Protein AF-A0A1Y3FXN1-F1 (afdb_monomer_lite)

Structure (mmCIF, N/CA/C/O backbone):
data_AF-A0A1Y3FXN1-F1
#
_entry.id   AF-A0A1Y3FXN1-F1
#
loop_
_atom_site.group_PDB
_atom_site.id
_atom_site.type_symbol
_atom_site.label_atom_id
_atom_site.label_alt_id
_atom_site.label_comp_id
_atom_site.label_asym_id
_atom_site.label_entity_id
_atom_site.label_seq_id
_atom_site.pdbx_PDB_ins_code
_atom_site.Cartn_x
_atom_site.Cartn_y
_atom_site.Cartn_z
_atom_site.occupancy
_atom_site.B_iso_or_equiv
_atom_site.auth_seq_id
_atom_site.auth_comp_id
_atom_site.auth_asym_id
_atom_site.auth_atom_id
_atom_site.pdbx_PDB_model_num
ATOM 1 N N . ILE A 1 1 ? 46.126 20.204 -69.362 1.00 56.66 1 ILE A N 1
ATOM 2 C CA . ILE A 1 1 ? 45.716 18.770 -69.323 1.00 56.66 1 ILE A CA 1
ATOM 3 C C . ILE A 1 1 ? 46.459 17.994 -68.221 1.00 56.66 1 ILE A C 1
ATOM 5 O O . ILE A 1 1 ? 45.832 17.168 -67.574 1.00 56.66 1 ILE A O 1
ATOM 9 N N . ALA A 1 2 ? 47.736 18.295 -67.930 1.00 57.00 2 ALA A N 1
ATOM 10 C CA . ALA A 1 2 ? 48.493 17.653 -66.842 1.00 57.00 2 ALA A CA 1
ATOM 11 C C . ALA A 1 2 ? 48.059 18.047 -65.406 1.00 57.00 2 ALA A C 1
ATOM 13 O O . ALA A 1 2 ? 48.220 17.251 -64.488 1.00 57.00 2 ALA A O 1
ATOM 14 N N . GLU A 1 3 ? 47.466 19.229 -65.198 1.00 58.56 3 GLU A N 1
ATOM 15 C CA . GLU A 1 3 ? 46.996 19.669 -63.866 1.00 58.56 3 GLU A CA 1
ATOM 16 C C . GLU A 1 3 ? 45.708 18.966 -63.415 1.00 58.56 3 GLU A C 1
ATOM 18 O O . GLU A 1 3 ? 45.581 18.599 -62.251 1.00 58.56 3 GLU A O 1
ATOM 23 N N . VAL A 1 4 ? 44.805 18.643 -64.347 1.00 60.72 4 VAL A N 1
ATOM 24 C CA . VAL A 1 4 ? 43.526 17.967 -64.044 1.00 60.72 4 VAL A CA 1
ATOM 25 C C . VAL A 1 4 ? 43.735 16.532 -63.530 1.00 60.72 4 VAL A C 1
ATOM 27 O O . VAL A 1 4 ? 42.881 15.984 -62.834 1.00 60.72 4 VAL A O 1
ATOM 30 N N . GLN A 1 5 ? 44.876 15.905 -63.835 1.00 56.47 5 GLN A N 1
ATOM 31 C CA . GLN A 1 5 ? 45.189 14.561 -63.339 1.00 56.47 5 GLN A CA 1
ATOM 32 C C . GLN A 1 5 ? 45.764 14.546 -61.916 1.00 56.47 5 GLN A C 1
ATOM 34 O O . GLN A 1 5 ? 45.586 13.542 -61.228 1.00 56.47 5 GLN A O 1
ATOM 39 N N . ARG A 1 6 ? 46.390 15.636 -61.442 1.00 55.91 6 ARG A N 1
ATOM 40 C CA . ARG A 1 6 ? 46.922 15.695 -60.067 1.00 55.91 6 ARG A CA 1
ATOM 41 C C . ARG A 1 6 ? 45.818 15.796 -59.018 1.00 55.91 6 ARG A C 1
ATOM 43 O O . ARG A 1 6 ? 45.914 15.129 -57.996 1.00 55.91 6 ARG A O 1
ATOM 50 N N . GLU A 1 7 ? 44.732 16.510 -59.300 1.00 54.97 7 GLU A N 1
ATOM 51 C CA . GLU A 1 7 ? 43.602 16.599 -58.360 1.00 54.97 7 GLU A CA 1
ATOM 52 C C . GLU A 1 7 ? 42.833 15.275 -58.231 1.00 54.97 7 GLU A C 1
ATOM 54 O O . GLU A 1 7 ? 42.364 14.908 -57.155 1.00 54.97 7 GLU A O 1
ATOM 59 N N . ARG A 1 8 ? 42.752 14.484 -59.308 1.00 56.03 8 ARG A N 1
ATOM 60 C CA . ARG A 1 8 ? 42.063 13.182 -59.291 1.00 56.03 8 ARG A CA 1
ATOM 61 C C . ARG A 1 8 ? 42.735 12.159 -58.367 1.00 56.03 8 ARG A C 1
ATOM 63 O O . ARG A 1 8 ? 42.047 11.262 -57.883 1.00 56.03 8 ARG A O 1
ATOM 70 N N . GLN A 1 9 ? 44.041 12.280 -58.118 1.00 57.34 9 GLN A N 1
ATOM 71 C CA . GLN A 1 9 ? 44.774 11.344 -57.260 1.00 57.34 9 GLN A CA 1
ATOM 72 C C . GLN A 1 9 ? 44.624 11.648 -55.761 1.00 57.34 9 GLN A C 1
ATOM 74 O O . GLN A 1 9 ? 44.616 10.705 -54.972 1.00 57.34 9 GLN A O 1
ATOM 79 N N . GLU A 1 10 ? 44.393 12.903 -55.361 1.00 55.62 10 GLU A N 1
ATOM 80 C CA . GLU A 1 10 ? 44.072 13.228 -53.959 1.00 55.62 10 GLU A CA 1
ATOM 81 C C . GLU A 1 10 ? 42.659 12.775 -53.564 1.00 55.62 10 GLU A C 1
ATOM 83 O O . GLU A 1 10 ? 42.462 12.223 -52.480 1.00 55.62 10 GLU A O 1
ATOM 88 N N . LEU A 1 11 ? 41.675 12.893 -54.463 1.00 56.22 11 LEU A N 1
ATOM 89 C CA . LEU A 1 11 ? 40.318 12.404 -54.186 1.00 56.22 11 LEU A CA 1
ATOM 90 C C . LEU A 1 11 ? 40.227 10.870 -54.145 1.00 56.22 11 LEU A C 1
ATOM 92 O O . LEU A 1 11 ? 39.414 10.322 -53.400 1.00 56.22 11 LEU A O 1
ATOM 96 N N . ALA A 1 12 ? 41.074 10.156 -54.893 1.00 55.66 12 ALA A N 1
ATOM 97 C CA . ALA A 1 12 ? 41.093 8.692 -54.883 1.00 55.66 12 ALA A CA 1
ATOM 98 C C . ALA A 1 12 ? 41.590 8.110 -53.546 1.00 55.66 12 ALA A C 1
ATOM 100 O O . ALA A 1 12 ? 41.154 7.026 -53.157 1.00 55.66 12 ALA A O 1
ATOM 101 N N . HIS A 1 13 ? 42.441 8.836 -52.814 1.00 51.94 13 HIS A N 1
ATOM 102 C CA . HIS A 1 13 ? 42.918 8.405 -51.499 1.00 51.94 13 HIS A CA 1
ATOM 103 C C . HIS A 1 13 ? 41.857 8.610 -50.396 1.00 51.94 13 HIS A C 1
ATOM 105 O O . HIS A 1 13 ? 41.826 7.858 -49.422 1.00 51.94 13 HIS A O 1
ATOM 111 N N . ILE A 1 14 ? 40.937 9.569 -50.547 1.00 55.34 14 ILE A N 1
ATOM 112 C CA . ILE A 1 14 ? 39.878 9.836 -49.551 1.00 55.34 14 ILE A CA 1
ATOM 113 C C . ILE A 1 14 ? 38.652 8.919 -49.739 1.00 55.34 14 ILE A C 1
ATOM 115 O O . ILE A 1 14 ? 37.921 8.648 -48.790 1.00 55.34 14 ILE A O 1
ATOM 119 N N . ILE A 1 15 ? 38.441 8.360 -50.935 1.00 54.69 15 ILE A N 1
ATOM 120 C CA . ILE A 1 15 ? 37.256 7.531 -51.250 1.00 54.69 15 ILE A CA 1
ATOM 121 C C . ILE A 1 15 ? 37.467 6.036 -50.899 1.00 54.69 15 ILE A C 1
ATOM 123 O O . ILE A 1 15 ? 36.572 5.200 -51.033 1.00 54.69 15 ILE A O 1
ATOM 127 N N . GLY A 1 16 ? 38.638 5.681 -50.374 1.00 56.16 16 GLY A N 1
ATOM 128 C CA . GLY A 1 16 ? 39.079 4.301 -50.195 1.00 56.16 16 GLY A CA 1
ATOM 129 C C . GLY A 1 16 ? 38.733 3.597 -48.880 1.00 56.16 16 GLY A C 1
ATOM 130 O O . GLY A 1 16 ? 39.464 2.674 -48.555 1.00 56.16 16 GLY A O 1
ATOM 131 N N . GLN A 1 17 ? 37.700 3.963 -48.103 1.00 52.50 17 GLN A N 1
ATOM 132 C CA . GLN A 1 17 ? 37.340 3.184 -46.890 1.00 52.50 17 GLN A CA 1
ATOM 133 C C . GLN A 1 17 ? 35.839 3.054 -46.559 1.00 52.50 17 GLN A C 1
ATOM 135 O O . GLN A 1 17 ? 35.492 2.532 -45.507 1.00 52.50 17 GLN A O 1
ATOM 140 N N . SER A 1 18 ? 34.915 3.429 -47.448 1.00 49.12 18 SER A N 1
ATOM 141 C CA . SER A 1 18 ? 33.479 3.420 -47.095 1.00 49.12 18 SER A CA 1
ATOM 142 C C . SER A 1 18 ? 32.736 2.103 -47.373 1.00 49.12 18 SER A C 1
ATOM 144 O O . SER A 1 18 ? 31.650 1.903 -46.839 1.00 49.12 18 SER A O 1
ATOM 146 N N . ARG A 1 19 ? 33.272 1.177 -48.181 1.00 51.81 19 ARG A N 1
ATOM 147 C CA . ARG A 1 19 ? 32.457 0.063 -48.721 1.00 51.81 19 ARG A CA 1
ATOM 148 C C . ARG A 1 19 ? 32.473 -1.236 -47.907 1.00 51.81 19 ARG A C 1
ATOM 150 O O . ARG A 1 19 ? 31.703 -2.142 -48.208 1.00 51.81 19 ARG A O 1
ATOM 157 N N . HIS A 1 20 ? 33.311 -1.330 -46.872 1.00 52.03 20 HIS A N 1
ATOM 158 C CA . HIS A 1 20 ? 33.369 -2.505 -45.987 1.00 52.03 20 HIS A CA 1
ATOM 159 C C . HIS A 1 20 ? 32.674 -2.302 -44.630 1.00 52.03 20 HIS A C 1
ATOM 161 O O . HIS A 1 20 ? 32.594 -3.242 -43.839 1.00 52.03 20 HIS A O 1
ATOM 167 N N . GLN A 1 21 ? 32.141 -1.104 -44.372 1.00 54.16 21 GLN A N 1
ATOM 168 C CA . GLN A 1 21 ? 31.650 -0.696 -43.055 1.00 54.16 21 GLN A CA 1
ATOM 169 C C . GLN A 1 21 ? 30.167 -1.021 -42.818 1.00 54.16 21 GLN A C 1
ATOM 171 O O . GLN A 1 21 ? 29.771 -1.196 -41.668 1.00 54.16 21 GLN A O 1
ATOM 176 N N . ASP A 1 22 ? 29.369 -1.204 -43.875 1.00 58.44 22 ASP A N 1
ATOM 177 C CA . ASP A 1 22 ? 27.926 -1.474 -43.755 1.00 58.44 22 ASP A CA 1
ATOM 178 C C . ASP A 1 22 ? 27.624 -2.815 -43.080 1.00 58.44 22 ASP A C 1
ATOM 180 O O . ASP A 1 22 ? 26.672 -2.949 -42.316 1.00 58.44 22 ASP A O 1
ATOM 184 N N . ARG A 1 23 ? 28.464 -3.830 -43.314 1.00 61.28 23 ARG A N 1
ATOM 185 C CA . ARG A 1 23 ? 28.267 -5.146 -42.691 1.00 61.28 23 ARG A CA 1
ATOM 186 C C . ARG A 1 23 ? 28.684 -5.155 -41.222 1.00 61.28 23 ARG A C 1
ATOM 188 O O . ARG A 1 23 ? 28.086 -5.870 -40.421 1.00 61.28 23 ARG A O 1
ATOM 195 N N . GLN A 1 24 ? 29.685 -4.349 -40.871 1.00 63.59 24 GLN A N 1
ATOM 196 C CA . GLN A 1 24 ? 30.170 -4.224 -39.500 1.00 63.59 24 GLN A CA 1
ATOM 197 C C . GLN A 1 24 ? 29.228 -3.356 -38.658 1.00 63.59 24 GLN A C 1
ATOM 199 O O . GLN A 1 24 ? 28.922 -3.718 -37.525 1.00 63.59 24 GLN A O 1
ATOM 204 N N . SER A 1 25 ? 28.701 -2.266 -39.224 1.00 71.25 25 SER A N 1
ATOM 205 C CA . SER A 1 25 ? 27.704 -1.423 -38.559 1.00 71.25 25 SER A CA 1
ATOM 206 C C . SER A 1 25 ? 26.392 -2.174 -38.345 1.00 71.25 25 SER A C 1
ATOM 208 O O . SER A 1 25 ? 25.846 -2.122 -37.249 1.00 71.25 25 SER A O 1
ATOM 210 N N . TRP A 1 26 ? 25.925 -2.955 -39.324 1.00 78.81 26 TRP A N 1
ATOM 211 C CA . TRP A 1 26 ? 24.698 -3.740 -39.176 1.00 78.81 26 TRP A CA 1
ATOM 212 C C . TRP A 1 26 ? 24.815 -4.828 -38.100 1.00 78.81 26 TRP A C 1
ATOM 214 O O . TRP A 1 26 ? 23.878 -5.043 -37.333 1.00 78.81 26 TRP A O 1
ATOM 224 N N . TRP A 1 27 ? 25.986 -5.464 -37.970 1.00 85.19 27 TRP A N 1
ATOM 225 C CA . TRP A 1 27 ? 26.249 -6.409 -36.881 1.00 85.19 27 TRP A CA 1
ATOM 226 C C . TRP A 1 27 ? 26.271 -5.720 -35.509 1.00 85.19 27 TRP A C 1
ATOM 228 O O . TRP A 1 27 ? 25.637 -6.204 -34.574 1.00 85.19 27 TRP A O 1
ATOM 238 N N . LEU A 1 28 ? 26.926 -4.559 -35.393 1.00 87.38 28 LEU A N 1
ATOM 239 C CA . LEU A 1 28 ? 26.939 -3.766 -34.157 1.00 87.38 28 LEU A CA 1
ATOM 240 C C . LEU A 1 28 ? 25.541 -3.260 -33.774 1.00 87.38 28 LEU A C 1
ATOM 242 O O . LEU A 1 28 ? 25.188 -3.283 -32.598 1.00 87.38 28 LEU A O 1
ATOM 246 N N . LEU A 1 29 ? 24.726 -2.858 -34.752 1.00 88.44 29 LEU A N 1
ATOM 247 C CA . LEU A 1 29 ? 23.328 -2.479 -34.537 1.00 88.44 29 LEU A CA 1
ATOM 248 C C . LEU A 1 29 ? 22.489 -3.673 -34.078 1.00 88.44 29 LEU A C 1
ATOM 250 O O . LEU A 1 29 ? 21.692 -3.532 -33.155 1.00 88.44 29 LEU A O 1
ATOM 254 N N . GLY A 1 30 ? 22.699 -4.854 -34.665 1.00 89.75 30 GLY A N 1
ATOM 255 C CA . GLY A 1 30 ? 22.051 -6.090 -34.231 1.00 89.75 30 GLY A CA 1
ATOM 256 C C . GLY A 1 30 ? 22.406 -6.458 -32.788 1.00 89.75 30 GLY A C 1
ATOM 257 O O . GLY A 1 30 ? 21.514 -6.699 -31.980 1.00 89.75 30 GLY A O 1
ATOM 258 N N . VAL A 1 31 ? 23.695 -6.434 -32.433 1.00 93.25 31 VAL A N 1
ATOM 259 C CA . VAL A 1 31 ? 24.158 -6.684 -31.056 1.00 93.25 31 VAL A CA 1
ATOM 260 C C . VAL A 1 31 ? 23.610 -5.629 -30.093 1.00 93.25 31 VAL A C 1
ATOM 262 O O . VAL A 1 31 ? 23.124 -5.979 -29.021 1.00 93.25 31 VAL A O 1
ATOM 265 N N . GLY A 1 32 ? 23.627 -4.352 -30.481 1.00 92.56 32 GLY A N 1
ATOM 266 C CA . GLY A 1 32 ? 23.059 -3.261 -29.690 1.00 92.56 32 GLY A CA 1
ATOM 267 C C . GLY A 1 32 ? 21.565 -3.448 -29.425 1.00 92.56 32 GLY A C 1
ATOM 268 O O . GLY A 1 32 ? 21.129 -3.333 -28.281 1.00 92.56 32 GLY A O 1
ATOM 269 N N . LEU A 1 33 ? 20.792 -3.816 -30.451 1.00 92.69 33 LEU A N 1
ATOM 270 C CA . LEU A 1 33 ? 19.365 -4.113 -30.331 1.00 92.69 33 LEU A CA 1
ATOM 271 C C . LEU A 1 33 ? 19.117 -5.305 -29.398 1.00 92.69 33 LEU A C 1
ATOM 273 O O . LEU A 1 33 ? 18.257 -5.227 -28.526 1.00 92.69 33 LEU A O 1
ATOM 277 N N . VAL A 1 34 ? 19.881 -6.390 -29.544 1.00 93.75 34 VAL A N 1
ATOM 278 C CA . VAL A 1 34 ? 19.750 -7.577 -28.685 1.00 93.75 34 VAL A CA 1
ATOM 279 C C . VAL A 1 34 ? 20.077 -7.233 -27.233 1.00 93.75 34 VAL A C 1
ATOM 281 O O . VAL A 1 34 ? 19.281 -7.542 -26.352 1.00 93.75 34 VAL A O 1
ATOM 284 N N . CYS A 1 35 ? 21.187 -6.541 -26.968 1.00 90.81 35 CYS A N 1
ATOM 285 C CA . CYS A 1 35 ? 21.536 -6.086 -25.620 1.00 90.81 35 CYS A CA 1
ATOM 286 C C . CYS A 1 35 ? 20.466 -5.162 -25.028 1.00 90.81 35 CYS A C 1
ATOM 288 O O . CYS A 1 35 ? 20.164 -5.262 -23.842 1.00 90.81 35 CYS A O 1
ATOM 290 N N . PHE A 1 36 ? 19.867 -4.293 -25.842 1.00 89.62 36 PHE A N 1
ATOM 291 C CA . PHE A 1 36 ? 18.794 -3.407 -25.407 1.00 89.62 36 PHE A CA 1
ATOM 292 C C . PHE A 1 36 ? 17.523 -4.182 -25.038 1.00 89.62 36 PHE A C 1
ATOM 294 O O . PHE A 1 36 ? 16.982 -3.991 -23.952 1.00 89.62 36 PHE A O 1
ATOM 301 N N . VAL A 1 37 ? 17.082 -5.109 -25.894 1.00 90.06 37 VAL A N 1
ATOM 302 C CA . VAL A 1 37 ? 15.909 -5.960 -25.634 1.00 90.06 37 VAL A CA 1
ATOM 303 C C . VAL A 1 37 ? 16.134 -6.841 -24.404 1.00 90.06 37 VAL A C 1
ATOM 305 O O . VAL A 1 37 ? 15.259 -6.929 -23.544 1.00 90.06 37 VAL A O 1
ATOM 308 N N . VAL A 1 38 ? 17.319 -7.446 -24.275 1.00 90.06 38 VAL A N 1
ATOM 309 C CA . VAL A 1 38 ? 17.694 -8.247 -23.101 1.00 90.06 38 VAL A CA 1
ATOM 310 C C . VAL A 1 38 ? 17.749 -7.381 -21.845 1.00 90.06 38 VAL A C 1
ATOM 312 O O . VAL A 1 38 ? 17.231 -7.792 -20.814 1.00 90.06 38 VAL A O 1
ATOM 315 N N . GLY A 1 39 ? 18.312 -6.174 -21.915 1.00 84.69 39 GLY A N 1
ATOM 316 C CA . GLY A 1 39 ? 18.358 -5.237 -20.792 1.00 84.69 39 GLY A CA 1
ATOM 317 C C . GLY A 1 39 ? 16.965 -4.813 -20.320 1.00 84.69 39 GLY A C 1
ATOM 318 O O . GLY A 1 39 ? 16.689 -4.838 -19.120 1.00 84.69 39 GLY A O 1
ATOM 319 N N . LEU A 1 40 ? 16.061 -4.498 -21.252 1.00 83.25 40 LEU A N 1
ATOM 320 C CA . LEU A 1 40 ? 14.667 -4.176 -20.937 1.00 83.25 40 LEU A CA 1
ATOM 321 C C . LEU A 1 40 ? 13.920 -5.373 -20.337 1.00 83.25 40 LEU A C 1
ATOM 323 O O . LEU A 1 40 ? 13.212 -5.209 -19.347 1.00 83.25 40 LEU A O 1
ATOM 327 N N . GLY A 1 41 ? 14.102 -6.575 -20.889 1.00 80.94 41 GLY A N 1
ATOM 328 C CA . GLY A 1 41 ? 13.462 -7.795 -20.385 1.00 80.94 41 GLY A CA 1
ATOM 329 C C . GLY A 1 41 ? 14.020 -8.276 -19.042 1.00 80.94 41 GLY A C 1
ATOM 330 O O . GLY A 1 41 ? 13.277 -8.791 -18.210 1.00 80.94 41 GLY A O 1
ATOM 331 N N . ALA A 1 42 ? 15.315 -8.073 -18.790 1.00 76.75 42 ALA A N 1
ATOM 332 C CA . ALA A 1 42 ? 15.961 -8.429 -17.529 1.00 76.75 42 ALA A CA 1
ATOM 333 C C . ALA A 1 42 ? 15.639 -7.440 -16.398 1.00 76.75 42 ALA A C 1
ATOM 335 O O . ALA A 1 42 ? 15.725 -7.808 -15.227 1.00 76.75 42 ALA A O 1
ATOM 336 N N . SER A 1 43 ? 15.243 -6.205 -16.720 1.00 71.88 43 SER A N 1
ATOM 337 C CA . SER A 1 43 ? 14.896 -5.169 -15.740 1.00 71.88 43 SER A CA 1
ATOM 338 C C . SER A 1 43 ? 13.815 -5.604 -14.727 1.00 71.88 43 SER A C 1
ATOM 340 O O . SER A 1 43 ? 14.089 -5.529 -13.528 1.00 71.88 43 SER A O 1
ATOM 342 N N . PRO A 1 44 ? 12.640 -6.139 -15.127 1.00 66.75 44 PRO A N 1
ATOM 343 C CA . PRO A 1 44 ? 11.634 -6.623 -14.174 1.00 66.75 44 PRO A CA 1
ATOM 344 C C . PRO A 1 44 ? 12.070 -7.876 -13.394 1.00 66.75 44 PRO A C 1
ATOM 346 O O . PRO A 1 44 ? 11.620 -8.104 -12.274 1.00 66.75 44 PRO A O 1
ATOM 349 N N . VAL A 1 45 ? 12.979 -8.687 -13.941 1.00 67.75 45 VAL A N 1
ATOM 350 C CA . VAL A 1 45 ? 13.530 -9.843 -13.214 1.00 67.75 45 VAL A CA 1
ATOM 351 C C . VAL A 1 45 ? 14.497 -9.371 -12.125 1.00 67.75 45 VAL A C 1
ATOM 353 O O . VAL A 1 45 ? 14.436 -9.841 -10.990 1.00 67.75 45 VAL A O 1
ATOM 356 N N . LEU A 1 46 ? 15.332 -8.376 -12.427 1.00 64.38 46 LEU A N 1
ATOM 357 C CA . LEU A 1 46 ? 16.223 -7.739 -11.457 1.00 64.38 46 LEU A CA 1
ATOM 358 C C . LEU A 1 46 ? 15.448 -7.054 -10.326 1.00 64.38 46 LEU A C 1
ATOM 360 O O . LEU A 1 46 ? 15.885 -7.122 -9.179 1.00 64.38 46 LEU A O 1
ATOM 364 N N . THR A 1 47 ? 14.284 -6.450 -10.601 1.00 63.88 47 THR A N 1
ATOM 365 C CA . THR A 1 47 ? 13.470 -5.844 -9.535 1.00 63.88 47 THR A CA 1
ATOM 366 C C . THR A 1 47 ? 12.854 -6.872 -8.590 1.00 63.88 47 THR A C 1
ATOM 368 O O . THR A 1 47 ? 12.702 -6.575 -7.407 1.00 63.88 47 THR A O 1
ATOM 371 N N . SER A 1 48 ? 12.569 -8.088 -9.065 1.00 64.06 48 SER A N 1
ATOM 372 C CA . SER A 1 48 ? 12.036 -9.175 -8.231 1.00 64.06 48 SER A CA 1
ATOM 373 C C . SER A 1 48 ? 13.054 -9.763 -7.241 1.00 64.06 48 SER A C 1
ATOM 375 O O . SER A 1 48 ? 12.668 -10.322 -6.217 1.00 64.06 48 SER A O 1
ATOM 377 N N . LEU A 1 49 ? 14.353 -9.596 -7.517 1.00 65.94 49 LEU A N 1
ATOM 378 C CA . LEU A 1 49 ? 15.453 -10.043 -6.654 1.00 65.94 49 LEU A CA 1
ATOM 379 C C . LEU A 1 49 ? 15.896 -8.978 -5.640 1.00 65.94 49 LEU A C 1
ATOM 381 O O . LEU A 1 49 ? 16.695 -9.266 -4.747 1.00 65.94 49 LEU A O 1
ATOM 385 N N . LEU A 1 50 ? 15.401 -7.744 -5.766 1.00 63.91 50 LEU A N 1
ATOM 386 C CA . LEU A 1 50 ? 15.707 -6.683 -4.814 1.00 63.91 50 LEU A CA 1
ATOM 387 C C . LEU A 1 50 ? 15.005 -6.957 -3.474 1.00 63.91 50 LEU A C 1
ATOM 389 O O . LEU A 1 50 ? 13.848 -7.385 -3.454 1.00 63.91 50 LEU A O 1
ATOM 393 N N . PRO A 1 51 ? 15.651 -6.640 -2.337 1.00 69.69 51 PRO A N 1
ATOM 394 C CA . PRO A 1 51 ? 14.994 -6.654 -1.036 1.00 69.69 51 PRO A CA 1
ATOM 395 C C . PRO A 1 51 ? 13.673 -5.877 -1.090 1.00 69.69 51 PRO A C 1
ATOM 397 O O . PRO A 1 51 ? 13.607 -4.791 -1.672 1.00 69.69 51 PRO A O 1
ATOM 400 N N . SER A 1 52 ? 12.620 -6.405 -0.461 1.00 65.62 52 SER A N 1
ATOM 401 C CA . SER A 1 52 ? 11.253 -5.856 -0.533 1.00 65.62 52 SER A CA 1
ATOM 402 C C . SER A 1 52 ? 11.163 -4.366 -0.164 1.00 65.62 52 SER A C 1
ATOM 404 O O . SER A 1 52 ? 10.327 -3.628 -0.691 1.00 65.62 52 SER A O 1
ATOM 406 N N . SER A 1 53 ? 12.067 -3.882 0.691 1.00 65.50 53 SER A N 1
ATOM 407 C CA . SER A 1 53 ? 12.202 -2.472 1.071 1.00 65.50 53 SER A CA 1
ATOM 408 C C . SER A 1 53 ? 12.644 -1.550 -0.074 1.00 65.50 53 SER A C 1
ATOM 410 O O . SER A 1 53 ? 12.271 -0.376 -0.083 1.00 65.50 53 SER A O 1
ATOM 412 N N . VAL A 1 54 ? 13.418 -2.064 -1.033 1.00 65.50 54 VAL A N 1
ATOM 413 C CA . VAL A 1 54 ? 13.910 -1.337 -2.212 1.00 65.50 54 VAL A CA 1
ATOM 414 C C . VAL A 1 54 ? 12.926 -1.494 -3.369 1.00 65.50 54 VAL A C 1
ATOM 416 O O . VAL A 1 54 ? 12.557 -0.494 -3.983 1.00 65.50 54 VAL A O 1
ATOM 419 N N . GLY A 1 55 ? 12.417 -2.708 -3.611 1.00 66.00 55 GLY A N 1
ATOM 420 C CA . GLY A 1 55 ? 11.445 -2.969 -4.682 1.00 66.00 55 GLY A CA 1
ATOM 421 C C . GLY A 1 55 ? 10.169 -2.131 -4.546 1.00 66.00 55 GLY A C 1
ATOM 422 O O . GLY A 1 55 ? 9.684 -1.560 -5.516 1.00 66.00 55 GLY A O 1
ATOM 423 N N . THR A 1 56 ? 9.681 -1.941 -3.320 1.00 64.88 56 THR A N 1
ATOM 424 C CA . THR A 1 56 ? 8.502 -1.099 -3.050 1.00 64.88 56 THR A CA 1
ATOM 425 C C . THR A 1 56 ? 8.749 0.402 -3.227 1.00 64.88 56 THR A C 1
ATOM 427 O O . THR A 1 56 ? 7.812 1.124 -3.559 1.00 64.88 56 THR A O 1
ATOM 430 N N . ARG A 1 57 ? 9.988 0.891 -3.047 1.00 64.06 57 ARG A N 1
ATOM 431 C CA . ARG A 1 57 ? 10.358 2.281 -3.383 1.00 64.06 57 ARG A CA 1
ATOM 432 C C . ARG A 1 57 ? 10.394 2.493 -4.893 1.00 64.06 57 ARG A C 1
ATOM 434 O O . ARG A 1 57 ? 9.888 3.500 -5.379 1.00 64.06 57 ARG A O 1
ATOM 441 N N . VAL A 1 58 ? 10.963 1.533 -5.623 1.00 64.44 58 VAL A N 1
ATOM 442 C CA . VAL A 1 58 ? 10.996 1.547 -7.091 1.00 64.44 58 VAL A CA 1
ATOM 443 C C . VAL A 1 58 ? 9.577 1.481 -7.652 1.00 64.44 58 VAL A C 1
ATOM 445 O O . VAL A 1 58 ? 9.230 2.297 -8.496 1.00 64.44 58 VAL A O 1
ATOM 448 N N . ALA A 1 59 ? 8.724 0.603 -7.119 1.00 66.94 59 ALA A N 1
ATOM 449 C CA . ALA A 1 59 ? 7.315 0.540 -7.492 1.00 66.94 59 ALA A CA 1
ATOM 450 C C . ALA A 1 59 ? 6.600 1.877 -7.245 1.00 66.94 59 ALA A C 1
ATOM 452 O O . ALA A 1 59 ? 5.964 2.385 -8.160 1.00 66.94 59 ALA A O 1
ATOM 453 N N . SER A 1 60 ? 6.769 2.509 -6.073 1.00 63.50 60 SER A N 1
ATOM 454 C CA . SER A 1 60 ? 6.150 3.821 -5.820 1.00 63.50 60 SER A CA 1
ATOM 455 C C . SER A 1 60 ? 6.633 4.919 -6.770 1.00 63.50 60 SER A C 1
ATOM 457 O O . SER A 1 60 ? 5.847 5.773 -7.165 1.00 63.50 60 SER A O 1
ATOM 459 N N . PHE A 1 61 ? 7.908 4.872 -7.171 1.00 68.44 61 PHE A N 1
ATOM 460 C CA . PHE A 1 61 ? 8.475 5.809 -8.137 1.00 68.44 61 PHE A CA 1
ATOM 461 C C . PHE A 1 61 ? 7.925 5.585 -9.553 1.00 68.44 61 PHE A C 1
ATOM 463 O O . PHE A 1 61 ? 7.551 6.549 -10.210 1.00 68.44 61 PHE A O 1
ATOM 470 N N . ILE A 1 62 ? 7.830 4.329 -10.007 1.00 69.06 62 ILE A N 1
ATOM 471 C CA . ILE A 1 62 ? 7.262 3.972 -11.321 1.00 69.06 62 ILE A CA 1
ATOM 472 C C . ILE A 1 62 ? 5.784 4.357 -11.398 1.00 69.06 62 ILE A C 1
ATOM 474 O O . ILE A 1 62 ? 5.325 4.869 -12.413 1.00 69.06 62 ILE A O 1
ATOM 478 N N . VAL A 1 63 ? 5.053 4.122 -10.311 1.00 71.56 63 VAL A N 1
ATOM 479 C CA . VAL A 1 63 ? 3.635 4.460 -10.174 1.00 71.56 63 VAL A CA 1
ATOM 480 C C . VAL A 1 63 ? 3.419 5.986 -10.117 1.00 71.56 63 VAL A C 1
ATOM 482 O O . VAL A 1 63 ? 2.318 6.452 -10.379 1.00 71.56 63 VAL A O 1
ATOM 485 N N . GLY A 1 64 ? 4.467 6.777 -9.848 1.00 64.62 64 GLY A N 1
ATOM 486 C CA . GLY A 1 64 ? 4.438 8.242 -9.938 1.00 64.62 64 GLY A CA 1
ATOM 487 C C . GLY A 1 64 ? 3.815 8.949 -8.733 1.00 64.62 64 GLY A C 1
ATOM 488 O O . GLY A 1 64 ? 3.580 10.154 -8.787 1.00 64.62 64 GLY A O 1
ATOM 489 N N . GLU A 1 65 ? 3.572 8.223 -7.640 1.00 70.88 65 GLU A N 1
ATOM 490 C CA . GLU A 1 65 ? 2.846 8.746 -6.484 1.00 70.88 65 GLU A CA 1
ATOM 491 C C . GLU A 1 65 ? 3.750 9.257 -5.358 1.00 70.88 65 GLU A C 1
ATOM 493 O O . GLU A 1 65 ? 4.866 8.779 -5.148 1.00 70.88 65 GLU A O 1
ATOM 498 N N . LYS A 1 66 ? 3.251 10.232 -4.581 1.00 72.19 66 LYS A N 1
ATOM 499 C CA . LYS A 1 66 ? 4.051 10.976 -3.577 1.00 72.19 66 LYS A CA 1
ATOM 500 C C . LYS A 1 66 ? 4.703 10.094 -2.509 1.00 72.19 66 LYS A C 1
ATOM 502 O O . LYS A 1 66 ? 5.711 10.479 -1.918 1.00 72.19 66 LYS A O 1
ATOM 507 N N . ASN A 1 67 ? 4.102 8.949 -2.195 1.00 79.94 67 ASN A N 1
ATOM 508 C CA . ASN A 1 67 ? 4.628 7.991 -1.232 1.00 79.94 67 ASN A CA 1
ATOM 509 C C . ASN A 1 67 ? 4.055 6.588 -1.482 1.00 79.94 67 ASN A C 1
ATOM 511 O O . ASN A 1 67 ? 3.042 6.421 -2.157 1.00 79.94 67 ASN A O 1
ATOM 515 N N . ARG A 1 68 ? 4.684 5.578 -0.867 1.00 79.06 68 ARG A N 1
ATOM 516 C CA . ARG A 1 68 ? 4.306 4.159 -0.994 1.00 79.06 68 ARG A CA 1
ATOM 517 C C . ARG A 1 68 ? 2.852 3.866 -0.615 1.00 79.06 68 ARG A C 1
ATOM 519 O O . ARG A 1 68 ? 2.266 2.949 -1.178 1.00 79.06 68 ARG A O 1
ATOM 526 N N . TRP A 1 69 ? 2.293 4.609 0.340 1.00 84.19 69 TRP A N 1
ATOM 527 C CA . TRP A 1 69 ? 0.903 4.437 0.758 1.00 84.19 69 TRP A CA 1
ATOM 528 C C . TRP A 1 69 ? -0.060 4.903 -0.336 1.00 84.19 69 TRP A C 1
ATOM 530 O O . TRP A 1 69 ? -0.974 4.169 -0.691 1.00 84.19 69 TRP A O 1
ATOM 540 N N . HIS A 1 70 ? 0.194 6.069 -0.932 1.00 84.69 70 HIS A N 1
ATOM 541 C CA . HIS A 1 70 ? -0.630 6.595 -2.014 1.00 84.69 70 HIS A CA 1
ATOM 542 C C . HIS A 1 70 ? -0.522 5.748 -3.286 1.00 84.69 70 HIS A C 1
ATOM 544 O O . HIS A 1 70 ? -1.543 5.472 -3.908 1.00 84.69 70 HIS A O 1
ATOM 550 N N . SER A 1 71 ? 0.676 5.239 -3.607 1.00 85.69 71 SER A N 1
ATOM 551 C CA . SER A 1 71 ? 0.847 4.262 -4.690 1.00 85.69 71 SER A CA 1
ATOM 552 C C . SER A 1 71 ? -0.006 3.012 -4.462 1.00 85.69 71 SER A C 1
ATOM 554 O O . SER A 1 71 ? -0.671 2.551 -5.380 1.00 85.69 71 SER A O 1
ATOM 556 N N . GLY A 1 72 ? -0.008 2.472 -3.237 1.00 86.56 72 GLY A N 1
ATOM 557 C CA . GLY A 1 72 ? -0.819 1.305 -2.887 1.00 86.56 72 GLY A CA 1
ATOM 558 C C . GLY A 1 72 ? -2.320 1.584 -2.969 1.00 86.56 72 GLY A C 1
ATOM 559 O O . GLY A 1 72 ? -3.050 0.777 -3.534 1.00 86.56 72 GLY A O 1
ATOM 560 N N . ALA A 1 73 ? -2.764 2.738 -2.463 1.00 89.44 73 ALA A N 1
ATOM 561 C CA . ALA A 1 73 ?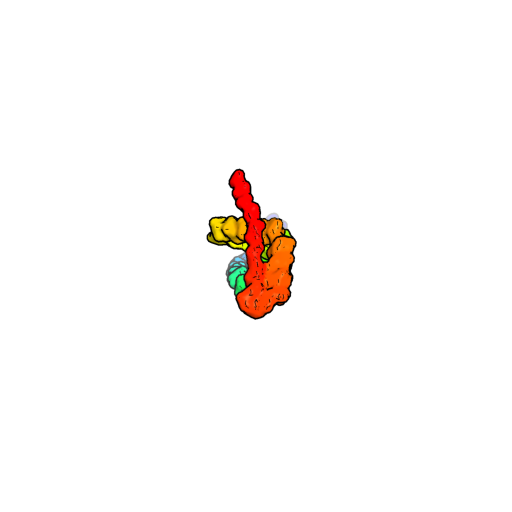 -4.148 3.196 -2.572 1.00 89.44 73 ALA A CA 1
ATOM 562 C C . ALA A 1 73 ? -4.606 3.271 -4.034 1.00 89.44 73 ALA A C 1
ATOM 564 O O . ALA A 1 73 ? -5.613 2.669 -4.387 1.00 89.44 73 ALA A O 1
ATOM 565 N N . MET A 1 74 ? -3.816 3.918 -4.894 1.00 88.50 74 MET A N 1
ATOM 566 C CA . MET A 1 74 ? -4.136 4.033 -6.314 1.00 88.50 74 MET A CA 1
ATOM 567 C C . MET A 1 74 ? -4.155 2.667 -7.014 1.00 88.50 74 MET A C 1
ATOM 569 O O . MET A 1 74 ? -5.029 2.415 -7.834 1.00 88.50 74 MET A O 1
ATOM 573 N N . MET A 1 75 ? -3.231 1.758 -6.686 1.00 88.50 75 MET A N 1
ATOM 574 C CA . MET A 1 75 ? -3.256 0.400 -7.245 1.00 88.50 75 MET A CA 1
ATOM 575 C C . MET A 1 75 ? -4.524 -0.364 -6.844 1.00 88.50 75 MET A C 1
ATOM 577 O O . MET A 1 75 ? -5.117 -1.026 -7.690 1.00 88.50 75 MET A O 1
ATOM 581 N N . MET A 1 76 ? -4.950 -0.262 -5.581 1.00 92.31 76 MET A N 1
ATOM 582 C CA . MET A 1 76 ? -6.195 -0.883 -5.112 1.00 92.31 76 MET A CA 1
ATOM 583 C C . MET A 1 76 ? -7.427 -0.268 -5.784 1.00 92.31 76 MET A C 1
ATOM 585 O O . MET A 1 76 ? -8.334 -1.000 -6.165 1.00 92.31 76 MET A O 1
ATOM 589 N N . GLU A 1 77 ? -7.444 1.055 -5.960 1.00 92.56 77 GLU A N 1
ATOM 590 C CA . GLU A 1 77 ? -8.524 1.775 -6.637 1.00 92.56 77 GLU A CA 1
ATOM 591 C C . GLU A 1 77 ? -8.638 1.398 -8.118 1.00 92.56 77 GLU A C 1
ATOM 593 O O . GLU A 1 77 ? -9.740 1.169 -8.602 1.00 92.56 77 GLU A O 1
ATOM 598 N N . ILE A 1 78 ? -7.512 1.288 -8.830 1.00 92.19 78 ILE A N 1
ATOM 599 C CA . ILE A 1 78 ? -7.488 0.915 -10.252 1.00 92.19 78 ILE A CA 1
ATOM 600 C C . ILE A 1 78 ? -7.916 -0.545 -10.459 1.00 92.19 78 ILE A C 1
ATOM 602 O O . ILE A 1 78 ? -8.630 -0.835 -11.416 1.00 92.19 78 ILE A O 1
ATOM 606 N N . ASP A 1 79 ? -7.476 -1.463 -9.593 1.00 94.56 79 ASP A N 1
ATOM 607 C CA . ASP A 1 79 ? -7.793 -2.894 -9.704 1.00 94.56 79 ASP A CA 1
ATOM 608 C C . ASP A 1 79 ? -9.253 -3.196 -9.326 1.00 94.56 79 ASP A C 1
ATOM 610 O O . ASP A 1 79 ? -9.940 -3.949 -10.018 1.00 94.56 79 ASP A O 1
ATOM 614 N N . ASN A 1 80 ? -9.749 -2.584 -8.245 1.00 95.94 80 ASN A N 1
ATOM 615 C CA . ASN A 1 80 ? -11.115 -2.771 -7.768 1.00 95.94 80 ASN A CA 1
ATOM 616 C C . ASN A 1 80 ? -11.661 -1.505 -7.075 1.00 95.94 80 ASN A C 1
ATOM 618 O O . ASN A 1 80 ? -11.572 -1.385 -5.845 1.00 95.94 80 ASN A O 1
ATOM 622 N N . PRO A 1 81 ? -12.307 -0.599 -7.832 1.00 94.00 81 PRO A N 1
ATOM 623 C CA . PRO A 1 81 ? -12.835 0.655 -7.295 1.00 94.00 81 PRO A CA 1
ATOM 624 C C . PRO A 1 81 ? -13.856 0.449 -6.168 1.00 94.00 81 PRO A C 1
ATOM 626 O O . PRO A 1 81 ? -13.785 1.100 -5.128 1.00 94.00 81 PRO A O 1
ATOM 629 N N . GLU A 1 82 ? -14.779 -0.505 -6.328 1.00 95.06 82 GLU A N 1
ATOM 630 C CA . GLU A 1 82 ? -15.814 -0.802 -5.326 1.00 95.06 82 GLU A CA 1
ATOM 631 C C . GLU A 1 82 ? -15.226 -1.411 -4.045 1.00 95.06 82 GLU A C 1
ATOM 633 O O . GLU A 1 82 ? -15.731 -1.202 -2.938 1.00 95.06 82 GLU A O 1
ATOM 638 N N . GLY A 1 83 ? -14.165 -2.208 -4.185 1.00 95.00 83 GLY A N 1
ATOM 639 C CA . GLY A 1 83 ? -13.403 -2.749 -3.065 1.00 95.00 83 GLY A CA 1
ATOM 640 C C . GLY A 1 83 ? -12.671 -1.647 -2.305 1.00 95.00 83 GLY A C 1
ATOM 641 O O . GLY A 1 83 ? -12.753 -1.589 -1.077 1.00 95.00 83 GLY A O 1
ATOM 642 N N . TRP A 1 84 ? -12.011 -0.742 -3.029 1.00 94.81 84 TRP A N 1
ATOM 643 C CA . TRP A 1 84 ? -11.320 0.400 -2.440 1.00 94.81 84 TRP A CA 1
ATOM 644 C C . TRP A 1 84 ? -12.276 1.355 -1.721 1.00 94.81 84 TRP A C 1
ATOM 646 O O . TRP A 1 84 ? -11.988 1.774 -0.598 1.00 94.81 84 TRP A O 1
ATOM 656 N N . GLN A 1 85 ? -13.447 1.631 -2.302 1.00 94.19 85 GLN A N 1
ATOM 657 C CA . GLN A 1 85 ? -14.459 2.474 -1.669 1.00 94.19 85 GLN A CA 1
ATOM 658 C C . GLN A 1 85 ? -14.906 1.908 -0.315 1.00 94.19 85 GLN A C 1
ATOM 660 O O . GLN A 1 85 ? -14.914 2.636 0.676 1.00 94.19 85 GLN A O 1
ATOM 665 N N . ARG A 1 86 ? -15.184 0.600 -0.228 1.00 94.06 86 ARG A N 1
ATOM 666 C CA . ARG A 1 86 ? -15.525 -0.054 1.049 1.00 94.06 86 ARG A CA 1
ATOM 667 C C . ARG A 1 86 ? -14.414 0.077 2.092 1.00 94.06 86 ARG A C 1
ATOM 669 O O . ARG A 1 86 ? -14.690 0.412 3.238 1.00 94.06 86 ARG A O 1
ATOM 676 N N . VAL A 1 87 ? -13.155 -0.125 1.700 1.00 94.38 87 VAL A N 1
ATOM 677 C CA . VAL A 1 87 ? -12.004 0.039 2.610 1.00 94.38 87 VAL A CA 1
ATOM 678 C C . VAL A 1 87 ? -11.873 1.485 3.094 1.00 94.38 87 VAL A C 1
ATOM 680 O O . VAL A 1 87 ? -11.588 1.717 4.271 1.00 94.38 87 VAL A O 1
ATOM 683 N N . SER A 1 88 ? -12.078 2.458 2.205 1.00 92.69 88 SER A N 1
ATOM 684 C CA . SER A 1 88 ? -12.037 3.884 2.540 1.00 92.69 88 SER A CA 1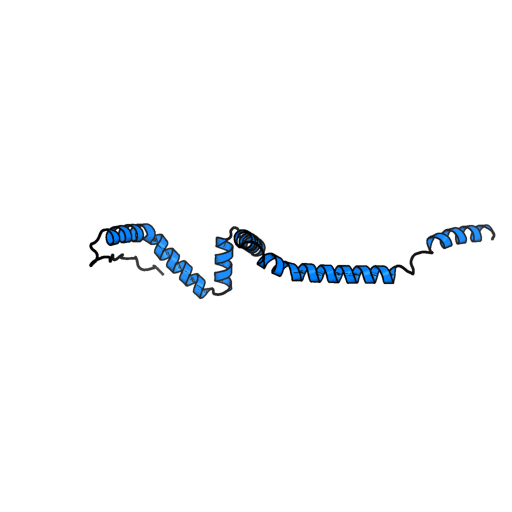
ATOM 685 C C . SER A 1 88 ? -13.136 4.256 3.539 1.00 92.69 88 SER A C 1
ATOM 687 O O . SER A 1 88 ? -12.869 4.893 4.558 1.00 92.69 88 SER A O 1
ATOM 689 N N . GLU A 1 89 ? -14.352 3.780 3.293 1.00 92.44 89 GLU A N 1
ATOM 690 C CA . GLU A 1 89 ? -15.513 3.972 4.155 1.00 92.44 89 GLU A CA 1
ATOM 691 C C . GLU A 1 89 ? -15.333 3.352 5.550 1.00 92.44 89 GLU A C 1
ATOM 693 O O . GLU A 1 89 ? -15.593 4.012 6.561 1.00 92.44 89 GLU A O 1
ATOM 698 N N . ASP A 1 90 ? -14.841 2.114 5.624 1.00 93.19 90 ASP A N 1
ATOM 699 C CA . ASP A 1 90 ? -14.535 1.443 6.891 1.00 93.19 90 ASP A CA 1
ATOM 700 C C . ASP A 1 90 ? -13.435 2.190 7.657 1.00 93.19 90 ASP A C 1
ATOM 702 O O . ASP A 1 90 ? -13.530 2.403 8.869 1.00 93.19 90 ASP A O 1
ATOM 706 N N . SER A 1 91 ? -12.407 2.656 6.942 1.00 93.12 91 SER A N 1
ATOM 707 C CA . SER A 1 91 ? -11.319 3.443 7.528 1.00 93.12 91 SER A CA 1
ATOM 708 C C . SER A 1 91 ? -11.827 4.770 8.093 1.00 93.12 91 SER A C 1
ATOM 710 O O . SER A 1 91 ? -11.436 5.154 9.194 1.00 93.12 91 SER A O 1
ATOM 712 N N . GLN A 1 92 ? -12.737 5.453 7.394 1.00 92.69 92 GLN A N 1
ATOM 713 C CA . GLN A 1 92 ? -13.344 6.697 7.870 1.00 92.69 92 GLN A CA 1
ATOM 714 C C . GLN A 1 92 ? -14.192 6.470 9.129 1.00 92.69 92 GLN A C 1
ATOM 716 O O . GLN A 1 92 ? -14.142 7.280 10.061 1.00 92.69 92 GLN A O 1
ATOM 721 N N . LEU A 1 93 ? -14.943 5.364 9.187 1.00 92.56 93 LEU A N 1
ATOM 722 C CA . LEU A 1 93 ? -15.711 4.983 10.371 1.00 92.56 93 LEU A CA 1
ATOM 723 C C . LEU A 1 93 ? -14.789 4.741 11.573 1.00 92.56 93 LEU A C 1
ATOM 725 O O . LEU A 1 93 ? -15.065 5.246 12.665 1.00 92.56 93 LEU A O 1
ATOM 729 N N . VAL A 1 94 ? -13.694 4.002 11.381 1.00 93.75 94 VAL A N 1
ATOM 730 C CA . VAL A 1 94 ? -12.709 3.731 12.438 1.00 93.75 94 VAL A CA 1
ATOM 731 C C . VAL A 1 94 ? -12.030 5.016 12.896 1.00 93.75 94 VAL A C 1
ATOM 733 O O . VAL A 1 94 ? -11.960 5.251 14.099 1.00 93.75 94 VAL A O 1
ATOM 736 N N . GLU A 1 95 ? -11.581 5.867 11.973 1.00 93.25 95 GLU A N 1
ATOM 737 C CA . GLU A 1 95 ? -10.858 7.095 12.316 1.00 93.25 95 GLU A CA 1
ATOM 738 C C . GLU A 1 95 ? -11.754 8.076 13.080 1.00 93.25 95 GLU A C 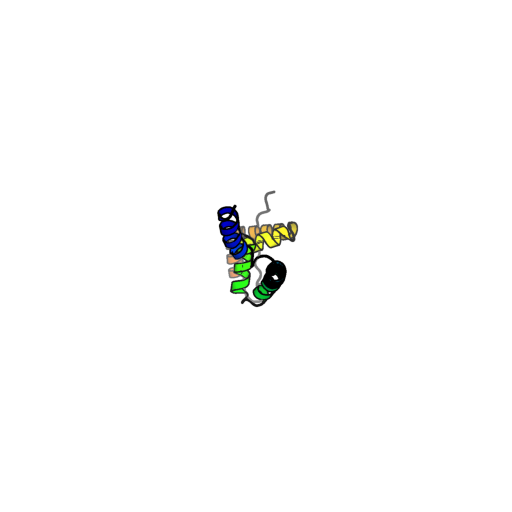1
ATOM 740 O O . GLU A 1 95 ? -11.382 8.574 14.141 1.00 93.25 95 GLU A O 1
ATOM 745 N N . THR A 1 96 ? -12.994 8.262 12.621 1.00 93.81 96 THR A N 1
ATOM 746 C CA . THR A 1 96 ? -13.979 9.125 13.295 1.00 93.81 96 THR A CA 1
ATOM 747 C C . THR A 1 96 ? -14.319 8.631 14.708 1.00 93.81 96 THR A C 1
ATOM 749 O O . THR A 1 96 ? -14.674 9.420 15.582 1.00 93.81 96 THR A O 1
ATOM 752 N N . ASN A 1 97 ? -14.207 7.322 14.959 1.00 94.62 97 ASN A N 1
ATOM 753 C CA . ASN A 1 97 ? -14.521 6.704 16.249 1.00 94.62 97 ASN A CA 1
ATOM 754 C C . ASN A 1 97 ? -13.274 6.236 17.012 1.00 94.62 97 ASN A C 1
ATOM 756 O O . ASN A 1 97 ? -13.409 5.506 17.997 1.00 94.62 97 ASN A O 1
ATOM 760 N N . ARG A 1 98 ? -12.069 6.651 16.606 1.00 95.31 98 ARG A N 1
ATOM 761 C CA . ARG A 1 98 ? -10.801 6.093 17.097 1.00 95.31 98 ARG A CA 1
ATOM 762 C C . ARG A 1 98 ? -10.658 6.176 18.614 1.00 95.31 98 ARG A C 1
ATOM 764 O O . ARG A 1 98 ? -10.286 5.191 19.259 1.00 95.31 98 ARG A O 1
ATOM 771 N N . ASP A 1 99 ? -11.024 7.313 19.197 1.00 95.00 99 ASP A N 1
ATOM 772 C CA . ASP A 1 99 ? -10.965 7.524 20.647 1.00 95.00 99 ASP A CA 1
ATOM 773 C C . ASP A 1 99 ? -11.984 6.656 21.393 1.00 95.00 99 ASP A C 1
ATOM 775 O O . ASP A 1 99 ? -11.664 6.052 22.419 1.00 95.00 99 ASP A O 1
ATOM 779 N N . ARG A 1 100 ? -13.201 6.522 20.844 1.00 95.00 100 ARG A N 1
ATOM 780 C CA . ARG A 1 100 ? -14.257 5.659 21.400 1.00 95.00 100 ARG A CA 1
ATOM 781 C C . ARG A 1 100 ? -13.845 4.191 21.353 1.00 95.00 100 ARG A C 1
ATOM 783 O O . ARG A 1 100 ? -14.000 3.490 22.348 1.00 95.00 100 ARG A O 1
ATOM 790 N N . ILE A 1 101 ? -13.280 3.741 20.231 1.00 95.50 101 ILE A N 1
ATOM 791 C CA . ILE A 1 101 ? -12.753 2.382 20.057 1.00 95.50 101 ILE A CA 1
ATOM 792 C C . ILE A 1 101 ? -11.629 2.125 21.065 1.00 95.50 101 ILE A C 1
ATOM 794 O O . ILE A 1 101 ? -11.659 1.116 21.767 1.00 95.50 101 ILE A O 1
ATOM 798 N N . THR A 1 102 ? -10.680 3.053 21.197 1.00 95.69 102 THR A N 1
ATOM 799 C CA . THR A 1 102 ? -9.549 2.924 22.130 1.00 95.69 102 THR A CA 1
ATOM 800 C C . THR A 1 102 ? -10.024 2.842 23.583 1.00 95.69 102 THR A C 1
ATOM 802 O O . THR A 1 102 ? -9.606 1.955 24.332 1.00 95.69 102 THR A O 1
ATOM 805 N N . ALA A 1 103 ? -10.943 3.723 23.992 1.00 95.06 103 ALA A N 1
ATOM 806 C CA . ALA A 1 103 ? -11.529 3.695 25.331 1.00 95.06 103 ALA A CA 1
ATOM 807 C C . ALA A 1 103 ? -12.297 2.390 25.588 1.00 95.06 103 ALA A C 1
ATOM 809 O O . ALA A 1 103 ? -12.171 1.787 26.655 1.00 95.06 103 ALA A O 1
ATOM 810 N N . CYS A 1 104 ? -13.039 1.922 24.585 1.00 94.56 104 CYS A N 1
ATOM 811 C CA . CYS A 1 104 ? -13.816 0.695 24.645 1.00 94.56 104 CYS A CA 1
ATOM 812 C C . CYS A 1 104 ? -12.931 -0.553 24.784 1.00 94.56 104 CYS A C 1
ATOM 814 O O . CYS A 1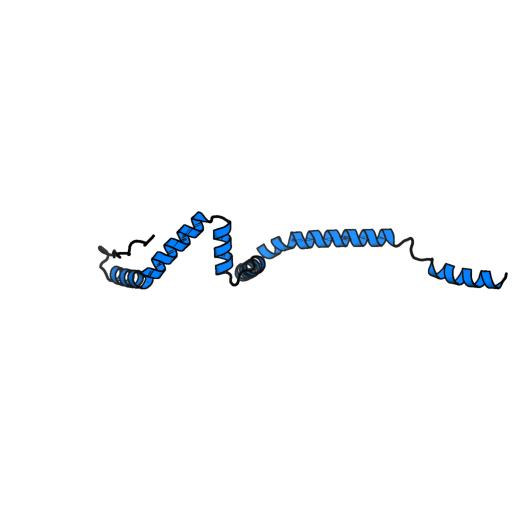 104 ? -13.185 -1.401 25.638 1.00 94.56 104 CYS A O 1
ATOM 816 N N . GLN A 1 105 ? -11.837 -0.634 24.023 1.00 94.25 105 GLN A N 1
ATOM 817 C CA . GLN A 1 105 ? -10.845 -1.705 24.147 1.00 94.25 105 GLN A CA 1
ATOM 818 C C . GLN A 1 105 ? -10.190 -1.708 25.532 1.00 94.25 105 GLN A C 1
ATOM 820 O O . GLN A 1 105 ? -10.046 -2.767 26.147 1.00 94.25 105 GLN A O 1
ATOM 825 N N . LYS A 1 106 ? -9.851 -0.527 26.067 1.00 93.62 106 LYS A N 1
ATOM 826 C CA . LYS A 1 106 ? -9.300 -0.396 27.421 1.00 93.62 106 LYS A CA 1
ATOM 827 C C . LYS A 1 106 ? -10.295 -0.878 28.482 1.00 93.62 106 LYS A C 1
ATOM 829 O O . LYS A 1 106 ? -9.916 -1.663 29.354 1.00 93.62 106 LYS A O 1
ATOM 834 N N . ALA A 1 107 ? -11.559 -0.471 28.383 1.00 91.12 107 ALA A N 1
ATOM 835 C CA . ALA A 1 107 ? -12.620 -0.926 29.278 1.00 91.12 107 ALA A CA 1
ATOM 836 C C . ALA A 1 107 ? -12.798 -2.451 29.208 1.00 91.12 107 ALA A C 1
ATOM 838 O O . ALA A 1 107 ? -12.697 -3.117 30.234 1.00 91.12 107 ALA A O 1
ATOM 839 N N . ALA A 1 108 ? -12.936 -3.019 28.005 1.00 92.50 108 ALA A N 1
ATOM 840 C CA . ALA A 1 108 ? -13.075 -4.463 27.804 1.00 92.50 108 ALA A CA 1
ATOM 841 C C . ALA A 1 108 ? -11.880 -5.263 28.349 1.00 92.50 108 ALA A C 1
ATOM 843 O O . ALA A 1 108 ? -12.058 -6.352 28.892 1.00 92.50 108 ALA A O 1
ATOM 844 N N . SER A 1 109 ? -10.661 -4.722 28.245 1.00 89.69 109 SER A N 1
ATOM 845 C CA . SER A 1 109 ? -9.455 -5.362 28.786 1.00 89.69 109 SER A CA 1
ATOM 846 C C . SER A 1 109 ? -9.407 -5.396 30.318 1.00 89.69 109 SER A C 1
ATOM 848 O O . SER A 1 109 ? -8.712 -6.239 30.882 1.00 89.69 109 SER A O 1
ATOM 850 N N . SER A 1 110 ? -10.160 -4.509 30.977 1.00 86.00 110 SER A N 1
ATOM 851 C CA . SER A 1 110 ? -10.207 -4.372 32.438 1.00 86.00 110 SER A CA 1
ATOM 852 C C . SER A 1 110 ? -11.285 -5.255 33.080 1.00 86.00 110 SER A C 1
ATOM 854 O O . SER A 1 110 ? -11.336 -5.363 34.303 1.00 86.00 110 SER A O 1
ATOM 856 N N . LEU A 1 111 ? -12.148 -5.877 32.271 1.00 88.31 111 LEU A N 1
ATOM 857 C CA . LEU A 1 111 ? -13.236 -6.737 32.728 1.00 88.31 111 LEU A CA 1
ATOM 858 C C . LEU A 1 111 ? -12.758 -8.173 32.975 1.00 88.31 111 LEU A C 1
ATOM 860 O O . LEU A 1 111 ? -11.816 -8.676 32.350 1.00 88.31 111 LEU A O 1
ATOM 864 N N . GLU A 1 112 ? -13.439 -8.853 33.896 1.00 81.56 112 GLU A N 1
ATOM 865 C CA . GLU A 1 112 ? -13.185 -10.258 34.201 1.00 81.56 112 GLU A CA 1
ATOM 866 C C . GLU A 1 112 ? -13.406 -11.146 32.966 1.00 81.56 112 GLU A C 1
ATOM 868 O O . GLU A 1 112 ? -14.113 -10.796 32.019 1.00 81.56 112 GLU A O 1
ATOM 873 N N . LYS A 1 113 ? -12.785 -12.333 32.959 1.00 74.62 113 LYS A N 1
ATOM 874 C CA . LYS A 1 113 ? -12.688 -13.201 31.770 1.00 74.62 113 LYS A CA 1
ATOM 875 C C . LYS A 1 113 ? -14.034 -13.539 31.107 1.00 74.62 113 LYS A C 1
ATOM 877 O O . LYS A 1 113 ? -14.031 -13.816 29.913 1.00 74.62 113 LYS A O 1
ATOM 882 N N . GLY A 1 114 ? -15.144 -13.498 31.845 1.00 73.81 114 GLY A N 1
ATOM 883 C CA . GLY A 1 114 ?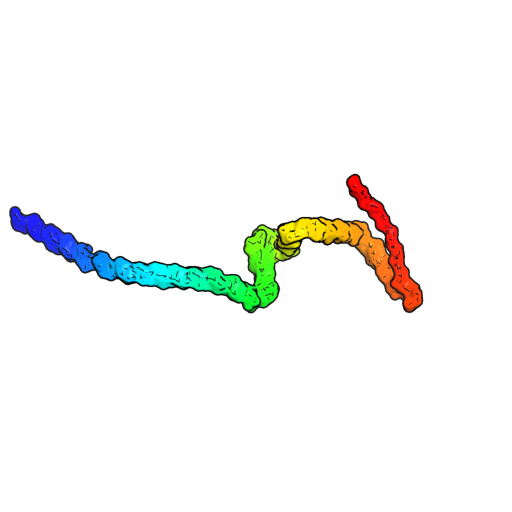 -16.487 -13.782 31.331 1.00 73.81 114 GLY A CA 1
ATOM 884 C C . GLY A 1 114 ? -17.183 -12.619 30.613 1.00 73.81 114 GLY A C 1
ATOM 885 O O . GLY A 1 114 ? -18.206 -12.850 29.980 1.00 73.81 114 GLY A O 1
ATOM 886 N N . GLN A 1 115 ? -16.653 -11.391 30.679 1.00 75.00 115 GLN A N 1
ATOM 887 C CA . GLN A 1 115 ? -17.348 -10.187 30.204 1.00 75.00 115 GLN A CA 1
ATOM 888 C C . GLN A 1 115 ? -16.422 -9.238 29.425 1.00 75.00 115 GLN A C 1
ATOM 890 O O . GLN A 1 115 ? -16.476 -8.027 29.574 1.00 75.00 115 GLN A O 1
ATOM 895 N N . LYS A 1 116 ? -15.543 -9.778 28.571 1.00 84.25 116 LYS A N 1
ATOM 896 C CA . LYS A 1 116 ? -14.598 -8.994 27.747 1.00 84.25 116 LYS A CA 1
ATOM 897 C C . LYS A 1 116 ? -15.225 -8.429 26.467 1.00 84.25 116 LYS A C 1
ATOM 899 O O . LYS A 1 116 ? -14.638 -8.522 25.391 1.00 84.25 116 LYS A O 1
ATOM 904 N N . ASN A 1 117 ? -16.429 -7.880 26.556 1.00 88.50 117 ASN A N 1
ATOM 905 C CA . ASN A 1 117 ? -17.067 -7.179 25.451 1.00 88.50 117 ASN A CA 1
ATOM 906 C C . ASN A 1 117 ? -17.284 -5.711 25.814 1.00 88.50 117 ASN A C 1
ATOM 908 O O . ASN A 1 117 ? -17.473 -5.343 26.969 1.00 88.50 117 ASN A O 1
ATOM 912 N N . CYS A 1 118 ? -17.225 -4.856 24.806 1.00 91.94 118 CYS A N 1
ATOM 913 C CA . CYS A 1 118 ? -17.594 -3.463 24.939 1.00 91.94 118 CYS A CA 1
ATOM 914 C C . CYS A 1 118 ? -18.320 -3.041 23.661 1.00 91.94 118 CYS A C 1
ATOM 916 O O . CYS A 1 118 ? -17.969 -3.468 22.561 1.00 91.94 118 CYS A O 1
ATOM 918 N N . LEU A 1 119 ? -19.381 -2.259 23.836 1.00 93.38 119 LEU A N 1
ATOM 919 C CA . LE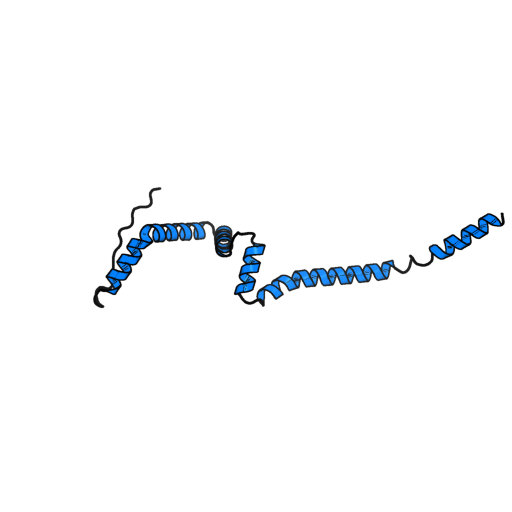U A 1 119 ? -20.274 -1.816 22.776 1.00 93.38 119 LEU A CA 1
ATOM 920 C C . LEU A 1 119 ? -20.021 -0.331 22.531 1.00 93.38 119 LEU A C 1
ATOM 922 O O . LEU A 1 119 ? -20.044 0.467 23.467 1.00 93.38 119 LEU A O 1
ATOM 926 N N . ILE A 1 120 ? -19.808 0.040 21.272 1.00 93.00 120 ILE A N 1
ATOM 927 C CA . ILE A 1 120 ? -19.767 1.439 20.849 1.00 93.00 120 ILE A CA 1
ATOM 928 C C . ILE A 1 120 ? -21.018 1.751 20.044 1.00 93.00 120 ILE A C 1
ATOM 930 O O . ILE A 1 120 ? -21.452 0.956 19.215 1.00 93.00 120 ILE A O 1
ATOM 934 N N . THR A 1 121 ? -21.585 2.928 20.282 1.00 91.88 121 THR A N 1
ATOM 935 C CA . THR A 1 121 ? -22.608 3.484 19.398 1.00 91.88 121 THR A CA 1
ATOM 936 C C . THR A 1 121 ? -21.910 4.400 18.406 1.00 91.88 121 THR A C 1
ATOM 938 O O . THR A 1 121 ? -21.210 5.340 18.801 1.00 91.88 121 THR A O 1
ATOM 941 N N . VAL A 1 122 ? -22.073 4.097 17.125 1.00 91.19 122 VAL A N 1
ATOM 942 C CA . VAL A 1 122 ? -21.578 4.918 16.021 1.00 91.19 122 VAL A CA 1
ATOM 943 C C . VAL A 1 122 ? -22.726 5.754 15.475 1.00 91.19 122 VAL A C 1
ATOM 945 O O . VAL A 1 122 ? -23.879 5.323 15.494 1.00 91.19 122 VAL A O 1
ATOM 948 N N . GLN A 1 123 ? -22.419 6.961 15.012 1.00 83.94 123 GLN A N 1
ATOM 949 C CA . GLN A 1 123 ? -23.422 7.784 14.344 1.00 83.94 123 GLN A CA 1
ATOM 950 C C . GLN A 1 123 ? -23.736 7.177 12.976 1.00 83.94 123 GLN A C 1
ATOM 952 O O . GLN A 1 123 ? -22.836 6.660 12.310 1.00 83.94 123 GLN A O 1
ATOM 957 N N . ALA A 1 124 ? -25.000 7.253 12.558 1.00 79.19 124 ALA A N 1
ATOM 958 C CA . ALA A 1 124 ? -25.370 6.905 11.194 1.00 79.19 124 ALA A CA 1
ATOM 959 C C . ALA A 1 124 ? -24.580 7.782 10.212 1.00 79.19 124 ALA A C 1
ATOM 961 O O . ALA A 1 124 ? -24.395 8.980 10.453 1.00 79.19 124 ALA A O 1
ATOM 962 N N . ARG A 1 125 ? -24.110 7.175 9.119 1.00 70.62 125 ARG A N 1
ATOM 963 C CA . ARG A 1 125 ? -23.508 7.910 8.008 1.00 70.62 125 ARG A CA 1
ATOM 964 C C . ARG A 1 125 ? -24.580 8.852 7.454 1.00 70.62 125 ARG A C 1
ATOM 966 O O . ARG A 1 125 ? -25.668 8.392 7.125 1.00 70.62 125 ARG A O 1
ATOM 973 N N . GLN A 1 126 ? -24.304 10.153 7.434 1.00 62.72 126 GLN A N 1
ATOM 974 C CA . GLN A 1 126 ? -25.161 11.102 6.727 1.00 62.72 126 GLN A CA 1
ATOM 975 C C . GLN A 1 126 ? -24.852 10.947 5.236 1.00 62.72 126 GLN A C 1
ATOM 977 O O . GLN A 1 126 ? -23.689 11.085 4.855 1.00 62.72 126 GLN A O 1
ATOM 982 N N . GLU A 1 127 ? -25.857 10.542 4.459 1.00 53.28 127 GLU A N 1
ATOM 983 C CA . GLU A 1 127 ? -25.807 10.463 2.991 1.00 53.28 127 GLU A CA 1
ATOM 984 C C . GLU A 1 127 ? -25.794 11.857 2.353 1.00 53.28 127 GLU A C 1
ATOM 986 O O . GLU A 1 127 ? -26.488 12.759 2.885 1.00 53.28 127 GLU A O 1
#

Radius of gyration: 35.09 Å; chains: 1; bounding box: 74×34×104 Å

pLDDT: mean 78.12, std 15.01, range [49.12, 95.94]

Foldseek 3Di:
DVVVVVVVVVVVVVVPDDPPCPVVVVVVVVVVVVCVVCVVVCVVVVLVPDDPVVSLVVQCVVCVDPDSVVSVLVVCCVVPVPVSVVVVVVVVQCVVCVVVVVVQQVVLVPDDPVRSHGDDDGDPDDD

Sequence (127 aa):
IAEVQRERQELAHIIGQSRHQDRQSWWLLGVGLVCFVVGLGASPVLTSLLPSSVGTRVASFIVGEKNRWHSGAMMMEIDNPEGWQRVSEDSQLVETNRDRITACQKAASSLEKGQKNCLITVQARQE

Secondary structure (DSSP, 8-state):
-HHHHHHHHHHHHHSTTSTTHHHHHHHHHHHHHHHHHHHHHHHHHHHHTS-HHHHHHHHHHHHT-SSHHHHHHHHHHHH-HHHHHHHHHHHHHHHHTHHHHHHHHHHHHHS-TT------PPPPPP-